Protein AF-A0A1Q3T841-F1 (afdb_monomer)

Nearest PDB structures (foldseek):
  6v67-assembly1_A  TM=4.566E-01  e=8.040E+00  synthetic construct

pLDDT: mean 76.41, std 21.91, range [37.19, 97.75]

Mean predicted aligned error: 14.85 Å

Solvent-accessible surface area (backbone atoms only — not comparable to full-atom values): 5621 Å² total; per-residue (Å²): 92,38,29,33,36,32,76,52,95,94,47,76,44,81,45,82,41,50,68,87,48,42,67,61,49,46,69,77,39,57,95,48,55,77,40,70,29,77,38,71,67,54,32,50,53,57,50,51,54,53,50,53,54,54,47,48,75,73,59,79,61,83,85,70,81,74,78,80,74,81,80,80,85,82,80,90,83,84,81,92,80,90,82,82,89,133

Secondary structure (DSSP, 8-state):
-EEEEEEETTEEEEEEE-TTTHHHHHHHHTTT--EEESSHHHHHHHHHHHHHHHHHHHH---------------------------

Foldseek 3Di:
DKWFWFDDPVDIDIDDDDPVCVVVCCVVCVVGTPDMDPDPVVRVVVVVVVVVVVCCVVPVDDDDPDPCPDDDDDDDDDDDDDDDDD

Sequence (86 aa):
MHYYIVPDKEDYRIMKVQNEDREIFQRRYKKQILFEGESIAEVLVKFSASIEEMDVLQSGKRYSPERDTGTAGGQPASDTVNGGDS

Structure (mmCIF, N/CA/C/O backbone):
data_AF-A0A1Q3T841-F1
#
_entry.id   AF-A0A1Q3T841-F1
#
loop_
_atom_site.group_PDB
_atom_site.id
_atom_site.type_symbol
_atom_site.label_atom_id
_atom_site.label_alt_id
_atom_site.label_comp_id
_atom_site.label_asym_id
_atom_site.label_entity_id
_atom_site.label_seq_id
_atom_site.pdbx_PDB_ins_code
_atom_site.Cartn_x
_atom_site.Cartn_y
_atom_site.Cartn_z
_atom_site.occupancy
_atom_site.B_iso_or_equiv
_atom_site.auth_seq_id
_atom_site.auth_comp_id
_atom_site.auth_asym_id
_atom_site.auth_atom_id
_atom_site.pdbx_PDB_model_num
ATOM 1 N N . MET A 1 1 ? -11.305 -5.732 4.944 1.00 89.94 1 MET A N 1
ATOM 2 C CA . MET A 1 1 ? -9.890 -5.709 5.374 1.00 89.94 1 MET A CA 1
ATOM 3 C C . MET A 1 1 ? -9.123 -5.073 4.242 1.00 89.94 1 MET A C 1
ATOM 5 O O . MET A 1 1 ? -9.473 -5.359 3.112 1.00 89.94 1 MET A O 1
ATOM 9 N N . HIS A 1 2 ? -8.113 -4.260 4.519 1.00 96.06 2 HIS A N 1
ATOM 10 C CA . HIS A 1 2 ? -7.311 -3.612 3.482 1.00 96.06 2 HIS A CA 1
ATOM 11 C C . HIS A 1 2 ? -5.855 -4.071 3.553 1.00 96.06 2 HIS A C 1
ATOM 13 O O . HIS A 1 2 ? -5.359 -4.437 4.622 1.00 96.06 2 HIS A O 1
ATOM 19 N N . TYR A 1 3 ? -5.176 -4.043 2.414 1.00 97.75 3 TYR A N 1
ATOM 20 C CA . TYR A 1 3 ? -3.766 -4.377 2.277 1.00 97.75 3 TYR A CA 1
ATOM 21 C C . TYR A 1 3 ? -3.002 -3.168 1.751 1.00 97.75 3 TYR A C 1
ATOM 23 O O . TYR A 1 3 ? -3.483 -2.464 0.865 1.00 97.75 3 TYR A O 1
ATOM 31 N N . TYR A 1 4 ? -1.806 -2.946 2.289 1.00 97.19 4 TYR A N 1
ATOM 32 C CA . TYR A 1 4 ? -0.947 -1.820 1.934 1.00 97.19 4 TYR A CA 1
ATOM 33 C C . TYR A 1 4 ? 0.472 -2.283 1.661 1.00 97.19 4 TYR A C 1
ATOM 35 O O . TYR A 1 4 ? 0.980 -3.131 2.390 1.00 97.19 4 TYR A O 1
ATOM 43 N N . ILE A 1 5 ? 1.134 -1.676 0.679 1.00 95.75 5 ILE A N 1
ATOM 44 C CA . ILE A 1 5 ? 2.585 -1.792 0.507 1.00 95.75 5 ILE A CA 1
ATOM 45 C C . ILE A 1 5 ? 3.239 -0.547 1.095 1.00 95.75 5 ILE A C 1
ATOM 47 O O . ILE A 1 5 ? 2.901 0.576 0.713 1.00 95.75 5 ILE A O 1
ATOM 51 N N . VAL A 1 6 ? 4.172 -0.758 2.023 1.00 94.25 6 VAL A N 1
ATOM 52 C CA . VAL A 1 6 ? 4.995 0.300 2.624 1.00 94.25 6 VAL A CA 1
ATOM 53 C C . VAL A 1 6 ? 6.482 -0.079 2.536 1.00 94.25 6 VAL A C 1
ATOM 55 O O . VAL A 1 6 ? 6.796 -1.271 2.604 1.00 94.25 6 VAL A O 1
ATOM 58 N N . PRO A 1 7 ? 7.400 0.893 2.387 1.00 92.00 7 PRO A N 1
ATOM 59 C CA . PRO A 1 7 ? 8.837 0.654 2.483 1.00 92.00 7 PRO A CA 1
ATOM 60 C C . PRO A 1 7 ? 9.242 0.141 3.869 1.00 92.00 7 PRO A C 1
ATOM 62 O O . PRO A 1 7 ? 8.718 0.603 4.887 1.00 92.00 7 PRO A O 1
ATOM 65 N N . ASP A 1 8 ? 10.214 -0.766 3.913 1.00 90.50 8 ASP A N 1
ATOM 66 C CA . ASP A 1 8 ? 10.904 -1.205 5.126 1.00 90.50 8 ASP A CA 1
ATOM 67 C C . ASP A 1 8 ? 12.416 -1.245 4.872 1.00 90.50 8 ASP A C 1
ATOM 69 O O . ASP A 1 8 ? 12.969 -2.242 4.417 1.00 90.50 8 ASP A O 1
ATOM 73 N N . LYS A 1 9 ? 13.086 -0.120 5.150 1.00 88.38 9 LYS A N 1
ATOM 74 C CA . LYS A 1 9 ? 14.516 0.096 4.873 1.00 88.38 9 LYS A CA 1
ATOM 75 C C . LYS A 1 9 ? 14.861 -0.116 3.391 1.00 88.38 9 LYS A C 1
ATOM 77 O O . LYS A 1 9 ? 14.660 0.805 2.608 1.00 88.38 9 LYS A O 1
ATOM 82 N N . GLU A 1 10 ? 15.393 -1.285 3.043 1.00 89.88 10 GLU A N 1
ATOM 83 C CA . GLU A 1 10 ? 15.830 -1.664 1.692 1.00 89.88 10 GLU A CA 1
ATOM 84 C C . GLU A 1 10 ? 14.784 -2.525 0.958 1.00 89.88 10 GLU A C 1
ATOM 86 O O . GLU A 1 10 ? 14.912 -2.742 -0.243 1.00 89.88 10 GLU A O 1
ATOM 91 N N . ASP A 1 11 ? 13.725 -2.952 1.655 1.00 91.19 11 ASP A N 1
ATOM 92 C CA . ASP A 1 11 ? 12.689 -3.855 1.153 1.00 91.19 11 ASP A CA 1
ATOM 93 C C . ASP A 1 11 ? 11.288 -3.215 1.164 1.00 91.19 11 ASP A C 1
ATOM 95 O O . ASP A 1 11 ? 11.074 -2.074 1.588 1.00 91.19 11 ASP A O 1
ATOM 99 N N . TYR A 1 12 ? 10.296 -3.993 0.723 1.00 92.94 12 TYR A N 1
ATOM 100 C CA . TYR A 1 12 ? 8.875 -3.665 0.808 1.00 92.94 12 TYR A CA 1
ATOM 101 C C . TYR A 1 12 ? 8.124 -4.708 1.632 1.00 92.94 12 TYR A C 1
ATOM 103 O O . TYR A 1 12 ? 8.384 -5.908 1.544 1.00 92.94 12 TYR A O 1
ATOM 111 N N . ARG A 1 13 ? 7.128 -4.256 2.396 1.00 94.75 13 ARG A N 1
ATOM 112 C CA . ARG A 1 13 ? 6.272 -5.122 3.219 1.00 94.75 13 ARG A CA 1
ATOM 113 C C . ARG A 1 13 ? 4.801 -4.909 2.905 1.00 94.75 13 ARG A C 1
ATOM 115 O O . ARG A 1 13 ? 4.343 -3.776 2.747 1.00 94.75 13 ARG A O 1
ATOM 122 N N . ILE A 1 14 ? 4.054 -6.011 2.895 1.00 96.44 14 ILE A N 1
ATOM 123 C CA . ILE A 1 14 ? 2.596 -5.994 2.783 1.00 96.44 14 ILE A CA 1
ATOM 124 C C . ILE A 1 14 ? 1.992 -6.000 4.185 1.00 96.44 14 ILE A C 1
ATOM 126 O O . ILE A 1 14 ? 2.198 -6.920 4.974 1.00 96.44 14 ILE A O 1
ATOM 130 N N . MET A 1 15 ? 1.225 -4.962 4.490 1.00 96.62 15 MET A N 1
ATOM 131 C CA . MET A 1 15 ? 0.527 -4.769 5.754 1.00 96.62 15 MET A CA 1
ATOM 132 C C . MET A 1 15 ? -0.955 -5.069 5.574 1.00 96.62 15 MET A C 1
ATOM 134 O O . MET A 1 15 ? -1.608 -4.437 4.749 1.00 96.62 15 MET A O 1
ATOM 138 N N . LYS A 1 16 ? -1.500 -5.986 6.376 1.00 97.44 16 LYS A N 1
ATOM 139 C CA . LYS A 1 16 ? -2.943 -6.236 6.472 1.00 97.44 16 LYS A CA 1
ATOM 140 C C . LYS A 1 16 ? -3.531 -5.396 7.603 1.00 97.44 16 LYS A C 1
ATOM 142 O O . LYS A 1 16 ? -3.063 -5.485 8.735 1.00 97.44 16 LYS A O 1
ATOM 147 N N . VAL A 1 17 ? -4.563 -4.617 7.309 1.00 97.06 17 VAL A N 1
ATOM 148 C CA . VAL A 1 17 ? -5.194 -3.682 8.246 1.00 97.06 17 VAL A CA 1
ATOM 149 C C . VAL A 1 17 ? -6.695 -3.954 8.297 1.00 97.06 17 VAL A C 1
ATOM 151 O O . VAL A 1 17 ? -7.343 -4.205 7.273 1.00 97.06 17 VAL A O 1
ATOM 154 N N . GLN A 1 18 ? -7.258 -3.946 9.503 1.00 97.19 18 GLN A N 1
ATOM 155 C CA . GLN A 1 18 ? -8.700 -4.073 9.685 1.00 97.19 18 GLN A CA 1
ATOM 156 C C . GLN A 1 18 ? -9.409 -2.803 9.207 1.00 97.19 18 GLN A C 1
ATOM 158 O O . GLN A 1 18 ? -8.833 -1.719 9.209 1.00 97.19 18 GLN A O 1
ATOM 163 N N . ASN A 1 19 ? -10.670 -2.921 8.783 1.00 94.62 19 ASN A N 1
ATOM 164 C CA . ASN A 1 19 ? -11.407 -1.766 8.250 1.00 94.62 19 ASN A CA 1
ATOM 165 C C . ASN A 1 19 ? -11.564 -0.645 9.292 1.00 94.62 19 ASN A C 1
ATOM 167 O O . ASN A 1 19 ? -11.492 0.526 8.942 1.00 94.62 19 ASN A O 1
ATOM 171 N N . GLU A 1 20 ? -11.729 -1.017 10.558 1.00 96.94 20 GLU A N 1
ATOM 172 C CA . GLU A 1 20 ? -11.836 -0.111 11.707 1.00 96.94 20 GLU A CA 1
ATOM 173 C C . GLU A 1 20 ? -10.533 0.652 12.011 1.00 96.94 20 GLU A C 1
ATOM 175 O O . GLU A 1 20 ? -10.578 1.814 12.405 1.00 96.94 20 GLU A O 1
ATOM 180 N N . ASP A 1 21 ? -9.370 0.065 11.719 1.00 96.50 21 ASP A N 1
ATOM 181 C CA . ASP A 1 21 ? -8.060 0.695 11.945 1.00 96.50 21 ASP A CA 1
ATOM 182 C C . ASP A 1 21 ? -7.561 1.513 10.745 1.00 96.50 21 ASP A C 1
ATOM 184 O O . ASP A 1 21 ? -6.510 2.164 10.812 1.00 96.50 21 ASP A O 1
ATOM 188 N N . ARG A 1 22 ? -8.293 1.477 9.625 1.00 94.62 22 ARG A N 1
ATOM 189 C CA . ARG A 1 22 ? -7.861 2.034 8.337 1.00 94.62 22 ARG A CA 1
ATOM 190 C C . ARG A 1 22 ? -7.480 3.505 8.438 1.00 94.62 22 ARG A C 1
ATOM 192 O O . ARG A 1 22 ? -6.404 3.893 7.986 1.00 94.62 22 ARG A O 1
ATOM 199 N N . GLU A 1 23 ? -8.329 4.320 9.054 1.00 95.12 23 GLU A N 1
ATOM 200 C CA . GLU A 1 23 ? -8.097 5.764 9.157 1.00 95.12 23 GLU A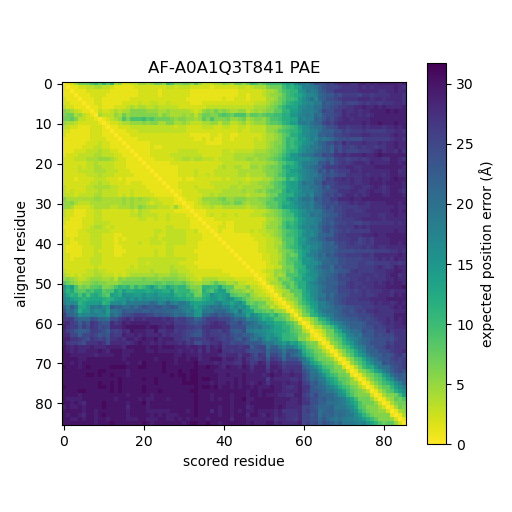 CA 1
ATOM 201 C C . GLU A 1 23 ? -6.858 6.094 9.996 1.00 95.12 23 GLU A C 1
ATOM 203 O O . GLU A 1 23 ? -6.072 6.981 9.647 1.00 95.12 23 GLU A O 1
ATOM 208 N N . ILE A 1 24 ? -6.657 5.365 11.098 1.00 96.06 24 ILE A N 1
ATOM 209 C CA . ILE A 1 24 ? -5.509 5.545 11.993 1.00 96.06 24 ILE A CA 1
ATOM 210 C C . ILE A 1 24 ? -4.226 5.143 11.265 1.00 96.06 24 ILE A C 1
ATOM 212 O O . ILE A 1 24 ? -3.232 5.879 11.294 1.00 96.06 24 ILE A O 1
ATOM 216 N N . PHE A 1 25 ? -4.258 4.005 10.569 1.00 95.38 25 PHE A N 1
ATOM 217 C CA . PHE A 1 25 ? -3.137 3.518 9.778 1.00 95.38 25 PHE A CA 1
ATOM 218 C C . PHE A 1 25 ? -2.761 4.509 8.674 1.00 95.38 25 PHE A C 1
ATOM 220 O O . PHE A 1 25 ? -1.610 4.944 8.600 1.00 95.38 25 PHE A O 1
ATOM 227 N N . GLN A 1 26 ? -3.735 4.941 7.871 1.00 93.88 26 GLN A N 1
ATOM 228 C CA . GLN A 1 26 ? -3.513 5.919 6.810 1.00 93.88 26 GLN A CA 1
ATOM 229 C C . GLN A 1 26 ? -2.971 7.234 7.369 1.00 93.88 26 GLN A C 1
ATOM 231 O O . GLN A 1 26 ? -2.050 7.795 6.789 1.00 93.88 26 GLN A O 1
ATOM 236 N N . ARG A 1 27 ? -3.451 7.713 8.523 1.00 94.75 27 ARG A N 1
ATOM 237 C CA . ARG A 1 27 ? -2.914 8.931 9.151 1.00 94.75 27 ARG A CA 1
ATOM 238 C C . ARG A 1 27 ? -1.440 8.788 9.536 1.00 94.75 27 ARG A C 1
ATOM 240 O O . ARG A 1 27 ? -0.670 9.725 9.335 1.00 94.75 27 ARG A O 1
ATOM 247 N N . ARG A 1 28 ? -1.044 7.630 10.072 1.00 94.00 28 ARG A N 1
ATOM 248 C CA . ARG A 1 28 ? 0.330 7.358 10.526 1.00 94.00 28 ARG A CA 1
ATOM 249 C C . ARG A 1 28 ? 1.303 7.113 9.374 1.00 94.00 28 ARG A C 1
ATOM 251 O O . ARG A 1 28 ? 2.443 7.566 9.438 1.00 94.00 28 ARG A O 1
ATOM 258 N N . TYR A 1 29 ? 0.854 6.423 8.329 1.00 92.06 29 TYR A N 1
ATOM 259 C CA . TYR A 1 29 ? 1.704 5.952 7.234 1.00 92.06 29 TYR A CA 1
ATOM 260 C C . TYR A 1 29 ? 1.449 6.669 5.904 1.00 92.06 29 TYR A C 1
ATOM 262 O O . TYR A 1 29 ? 2.040 6.284 4.903 1.00 92.06 29 TYR A O 1
ATOM 270 N N . LYS A 1 30 ? 0.639 7.739 5.866 1.00 89.62 30 LYS A N 1
ATOM 271 C CA . LYS A 1 30 ? 0.204 8.423 4.628 1.00 89.62 30 LYS A CA 1
ATOM 272 C C . LYS A 1 30 ? 1.318 8.664 3.611 1.00 89.62 30 LYS A C 1
ATOM 274 O O . LYS A 1 30 ? 1.114 8.472 2.424 1.00 89.62 30 LYS A O 1
ATOM 279 N N . LYS A 1 31 ? 2.483 9.116 4.082 1.00 90.50 31 LYS A N 1
ATOM 280 C CA . LYS A 1 31 ? 3.636 9.466 3.233 1.00 90.50 31 LYS A CA 1
ATOM 281 C C . LYS A 1 31 ? 4.448 8.257 2.754 1.00 90.50 31 LYS A C 1
ATOM 283 O O . LYS A 1 31 ? 5.333 8.426 1.931 1.00 90.50 31 LYS A O 1
ATOM 288 N N . GLN A 1 32 ? 4.194 7.084 3.323 1.00 91.44 32 GLN A N 1
ATOM 289 C CA . GLN A 1 32 ? 4.926 5.841 3.078 1.00 91.44 32 GLN A CA 1
ATOM 290 C C . 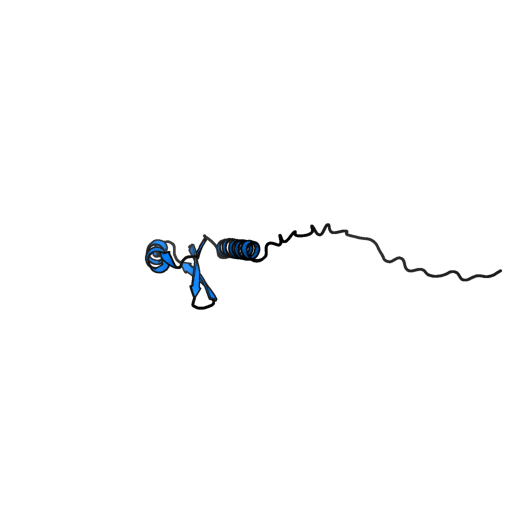GLN A 1 32 ? 4.080 4.811 2.325 1.00 91.44 32 GLN A C 1
ATOM 292 O O . GLN A 1 32 ? 4.632 3.871 1.772 1.00 91.44 32 GLN A O 1
ATOM 297 N N . ILE A 1 33 ? 2.753 4.949 2.315 1.00 93.19 33 ILE A N 1
ATOM 298 C CA . ILE A 1 33 ? 1.877 4.049 1.563 1.00 93.19 33 ILE A CA 1
ATOM 299 C C . ILE A 1 33 ? 2.130 4.257 0.073 1.00 93.19 33 ILE A C 1
ATOM 301 O O . ILE A 1 33 ? 1.900 5.345 -0.449 1.00 93.19 33 ILE A O 1
ATOM 305 N N . LEU A 1 34 ? 2.581 3.197 -0.593 1.00 92.19 34 LEU A N 1
ATOM 306 C CA . LEU A 1 34 ? 2.785 3.182 -2.040 1.00 92.19 34 LEU A CA 1
ATOM 307 C C . LEU A 1 34 ? 1.519 2.717 -2.752 1.00 92.19 34 LEU A C 1
ATOM 309 O O . LEU A 1 34 ? 1.046 3.363 -3.681 1.00 92.19 34 LEU A O 1
ATOM 313 N N . PHE A 1 35 ? 0.943 1.616 -2.266 1.00 94.88 35 PHE A N 1
ATOM 314 C CA . PHE A 1 35 ? -0.239 0.994 -2.853 1.00 94.88 35 PHE A CA 1
ATOM 315 C C . PHE A 1 35 ? -1.209 0.529 -1.773 1.00 94.88 35 PHE A C 1
ATOM 317 O O . PHE A 1 35 ? -0.800 0.146 -0.676 1.00 94.88 35 PHE A O 1
ATOM 324 N N . GLU A 1 36 ? -2.492 0.542 -2.119 1.00 95.88 36 GLU A N 1
ATOM 325 C CA . GLU A 1 36 ? -3.618 0.064 -1.315 1.00 95.88 36 GLU A CA 1
ATOM 326 C C . GLU A 1 36 ? -4.494 -0.858 -2.173 1.00 95.88 36 GLU A C 1
ATOM 328 O O . GLU A 1 36 ? -4.630 -0.634 -3.381 1.00 95.88 36 GLU A O 1
ATOM 333 N N . GLY A 1 37 ? -5.095 -1.875 -1.558 1.00 96.31 37 GLY A N 1
ATOM 334 C CA . GLY A 1 37 ? -6.058 -2.766 -2.204 1.00 96.31 37 GLY A CA 1
ATOM 335 C C . GLY A 1 37 ? -6.858 -3.604 -1.209 1.00 96.31 37 GLY A C 1
ATO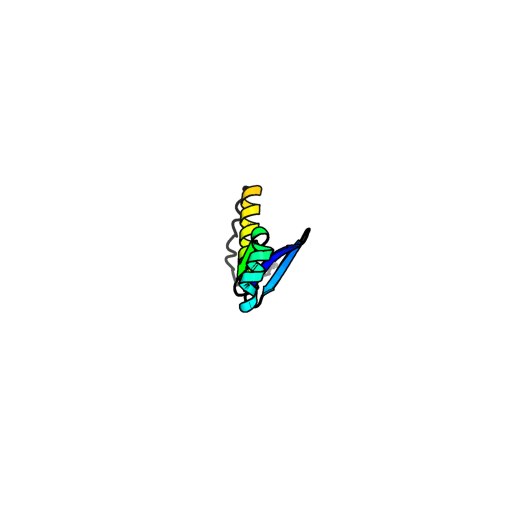M 336 O O . GLY A 1 37 ? -6.541 -3.668 -0.020 1.00 96.31 37 GLY A O 1
ATOM 337 N N . GLU A 1 38 ? -7.888 -4.278 -1.708 1.00 96.50 38 GLU A N 1
ATOM 338 C CA . GLU A 1 38 ? -8.768 -5.161 -0.929 1.00 96.50 38 GLU A CA 1
ATOM 339 C C . GLU A 1 38 ? -8.192 -6.586 -0.809 1.00 96.50 38 GLU A C 1
ATOM 341 O O . GLU A 1 38 ? -8.643 -7.399 0.001 1.00 96.50 38 GLU A O 1
ATOM 346 N N . SER A 1 39 ? -7.153 -6.905 -1.592 1.00 97.31 39 SER A N 1
ATOM 347 C CA . SER A 1 39 ? -6.463 -8.198 -1.564 1.00 97.31 39 SER A CA 1
ATOM 348 C C . SER A 1 39 ? -4.956 -8.073 -1.799 1.00 97.31 39 SER A C 1
ATOM 350 O O . SER A 1 39 ? -4.477 -7.092 -2.368 1.00 97.31 39 SER A O 1
ATOM 352 N N . ILE A 1 40 ? -4.209 -9.112 -1.409 1.00 96.19 40 ILE A N 1
ATOM 353 C CA . ILE A 1 40 ? -2.766 -9.225 -1.684 1.00 96.19 40 ILE A CA 1
ATOM 354 C C . ILE A 1 40 ? -2.495 -9.215 -3.197 1.00 96.19 40 ILE A C 1
ATOM 356 O O . ILE A 1 40 ? -1.573 -8.547 -3.652 1.00 96.19 40 ILE A O 1
ATOM 360 N N . ALA A 1 41 ? -3.312 -9.921 -3.984 1.00 97.06 41 ALA A N 1
ATOM 361 C CA . ALA A 1 41 ? -3.147 -9.982 -5.434 1.00 97.06 41 ALA A CA 1
ATOM 362 C C . ALA A 1 41 ? -3.265 -8.592 -6.076 1.00 97.06 41 ALA A C 1
ATOM 364 O O . ALA A 1 41 ? -2.444 -8.223 -6.908 1.00 97.06 41 ALA A O 1
ATOM 365 N N . GLU A 1 42 ? -4.241 -7.794 -5.641 1.00 96.88 42 GLU A N 1
ATOM 366 C CA . GLU A 1 42 ? -4.444 -6.441 -6.160 1.00 96.88 42 GLU A CA 1
ATOM 367 C C . GLU A 1 42 ? -3.243 -5.526 -5.884 1.00 96.88 42 GLU A C 1
ATOM 369 O O . GLU A 1 42 ? -2.783 -4.824 -6.786 1.00 96.88 42 GLU A O 1
ATOM 374 N N . VAL A 1 43 ? -2.703 -5.543 -4.658 1.00 96.56 43 VAL A N 1
ATOM 375 C CA . VAL A 1 43 ? -1.536 -4.709 -4.329 1.00 96.56 43 VAL A CA 1
ATOM 376 C C . VAL A 1 43 ? -0.277 -5.164 -5.063 1.00 96.56 43 VAL A C 1
ATOM 378 O O . VAL A 1 43 ? 0.514 -4.315 -5.463 1.00 96.56 43 VAL A O 1
ATOM 381 N N . LEU A 1 44 ? -0.109 -6.468 -5.304 1.00 95.38 44 LEU A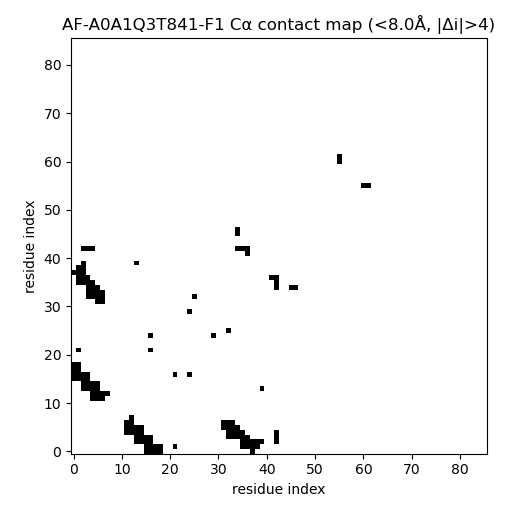 N 1
ATOM 382 C CA . LEU A 1 44 ? 1.019 -6.996 -6.075 1.00 95.38 44 LEU A CA 1
ATOM 383 C C . LEU A 1 44 ? 0.943 -6.616 -7.557 1.00 95.38 44 LEU A C 1
ATOM 385 O O . LEU A 1 44 ? 1.962 -6.231 -8.118 1.00 95.38 44 LEU A O 1
ATOM 389 N N . VAL A 1 45 ? -0.244 -6.658 -8.170 1.00 95.06 45 VAL A N 1
ATOM 390 C CA . VAL A 1 45 ? -0.440 -6.211 -9.562 1.00 95.06 45 VAL A CA 1
ATOM 391 C C . VAL A 1 45 ? -0.128 -4.720 -9.709 1.00 95.06 45 VAL A C 1
ATOM 393 O O . VAL A 1 45 ? 0.556 -4.314 -10.645 1.00 95.06 45 VAL A O 1
ATOM 396 N N . LYS A 1 46 ? -0.587 -3.889 -8.763 1.00 94.25 46 LYS A N 1
ATOM 397 C CA . LYS A 1 46 ? -0.262 -2.451 -8.743 1.00 94.25 46 LYS A CA 1
ATOM 398 C C . LYS A 1 46 ? 1.243 -2.215 -8.593 1.00 94.25 46 LYS A C 1
ATOM 400 O O . LYS A 1 46 ? 1.807 -1.363 -9.274 1.00 94.25 46 LYS A O 1
ATOM 405 N N . PHE A 1 47 ? 1.890 -2.992 -7.728 1.00 92.94 47 PHE A N 1
ATOM 406 C CA . PHE A 1 47 ? 3.326 -2.905 -7.498 1.00 92.94 47 PHE A CA 1
ATOM 407 C C . PHE A 1 47 ? 4.141 -3.315 -8.730 1.00 92.94 47 PHE A C 1
ATOM 409 O O . PHE A 1 47 ? 5.028 -2.566 -9.134 1.00 92.94 47 PHE A O 1
ATOM 416 N N . SER A 1 48 ? 3.820 -4.441 -9.377 1.00 91.31 48 SER A N 1
ATOM 417 C CA . SER A 1 48 ? 4.539 -4.896 -10.575 1.00 91.31 48 SER A CA 1
ATOM 418 C C . SER A 1 48 ? 4.411 -3.910 -11.735 1.00 91.31 48 SER A C 1
ATOM 420 O O . SER A 1 48 ? 5.417 -3.586 -12.360 1.00 91.31 48 SER A O 1
ATOM 422 N N . ALA A 1 49 ? 3.214 -3.355 -11.960 1.00 90.56 49 ALA A N 1
ATOM 423 C CA . ALA A 1 49 ? 2.996 -2.336 -12.987 1.00 90.56 49 ALA A CA 1
ATOM 424 C C . ALA A 1 49 ? 3.886 -1.099 -12.771 1.00 90.56 49 ALA A C 1
ATOM 426 O O . ALA A 1 49 ? 4.453 -0.564 -13.720 1.00 90.56 49 ALA A O 1
ATOM 427 N N . SER A 1 50 ? 4.078 -0.680 -11.516 1.00 87.44 50 SER A N 1
ATOM 428 C CA . SER A 1 50 ? 4.961 0.452 -11.209 1.00 87.44 50 SER A CA 1
ATOM 429 C C . SER A 1 50 ? 6.444 0.164 -11.464 1.00 87.44 50 SER A C 1
ATOM 431 O O . SER A 1 50 ? 7.179 1.062 -11.869 1.00 87.44 50 SER A O 1
ATOM 433 N N . ILE A 1 51 ? 6.886 -1.086 -11.275 1.00 83.50 51 ILE A N 1
ATOM 434 C CA . ILE A 1 51 ? 8.260 -1.499 -11.588 1.00 83.50 51 ILE A CA 1
ATOM 435 C C . ILE A 1 51 ? 8.475 -1.483 -13.101 1.00 83.50 51 ILE A C 1
ATOM 437 O O . ILE A 1 51 ? 9.481 -0.950 -13.560 1.00 83.50 51 ILE A O 1
ATOM 441 N N . GLU A 1 52 ? 7.526 -2.018 -13.872 1.00 75.12 52 GLU A N 1
ATOM 442 C CA . GLU A 1 52 ? 7.587 -2.010 -15.337 1.00 75.12 52 GLU A CA 1
ATOM 443 C C . GLU A 1 52 ? 7.649 -0.578 -15.888 1.00 75.12 52 GLU A C 1
ATOM 445 O O . GLU A 1 52 ? 8.448 -0.294 -16.777 1.00 75.12 52 GLU A O 1
ATOM 450 N N . GLU A 1 53 ? 6.880 0.359 -15.328 1.00 71.31 53 GLU A N 1
ATOM 451 C CA . GLU A 1 53 ? 6.950 1.774 -15.715 1.00 71.31 53 GLU A CA 1
ATOM 452 C C . GLU A 1 53 ? 8.304 2.416 -15.373 1.00 71.31 53 GLU A C 1
ATOM 454 O O . GLU A 1 53 ? 8.864 3.155 -16.190 1.00 71.31 53 GLU A O 1
ATOM 459 N N . MET A 1 54 ? 8.863 2.122 -14.194 1.00 62.03 54 MET A N 1
ATOM 460 C CA . MET A 1 54 ? 10.189 2.610 -13.803 1.00 62.03 54 MET A CA 1
ATOM 461 C C . MET A 1 54 ? 11.295 2.052 -14.703 1.00 62.03 54 MET A C 1
ATOM 463 O O . MET A 1 54 ? 12.205 2.792 -15.084 1.00 62.03 54 MET A O 1
ATOM 467 N N . ASP A 1 55 ? 11.203 0.778 -15.078 1.00 59.16 55 ASP A N 1
ATOM 468 C CA . ASP A 1 55 ? 12.178 0.130 -15.950 1.00 59.16 55 ASP A CA 1
ATOM 469 C C . ASP A 1 55 ? 12.050 0.627 -17.397 1.00 59.16 55 ASP A C 1
ATOM 471 O O . ASP A 1 55 ? 13.052 0.882 -18.058 1.00 59.16 55 ASP A O 1
ATOM 475 N N . VAL A 1 56 ? 10.839 0.896 -17.897 1.00 57.25 56 VAL A N 1
ATOM 476 C CA . VAL A 1 56 ? 10.629 1.488 -19.234 1.00 57.25 56 VAL A CA 1
ATOM 477 C C . VAL A 1 56 ? 11.205 2.905 -19.328 1.00 57.25 56 VAL A C 1
ATOM 479 O O . VAL A 1 56 ? 11.790 3.262 -20.356 1.00 57.25 56 VAL A O 1
ATOM 482 N N . LEU A 1 57 ? 11.095 3.704 -18.261 1.00 53.62 57 LEU A N 1
ATOM 483 C CA . LEU A 1 57 ? 11.690 5.043 -18.208 1.00 53.62 57 LEU A CA 1
ATOM 484 C C . LEU A 1 57 ? 13.225 5.009 -18.171 1.00 53.62 57 LEU A C 1
ATOM 486 O O . LEU A 1 57 ? 13.855 5.936 -18.680 1.00 53.62 57 LEU A O 1
ATOM 490 N N . GLN A 1 58 ? 13.833 3.958 -17.612 1.00 51.12 58 GLN A N 1
ATOM 491 C CA . GLN A 1 58 ? 15.293 3.810 -17.573 1.00 51.12 58 GLN A CA 1
ATOM 492 C C . GLN A 1 58 ? 15.877 3.075 -18.787 1.00 51.12 58 GLN A C 1
ATOM 494 O O . GLN A 1 58 ? 16.997 3.371 -19.202 1.00 51.12 58 GLN A O 1
ATOM 499 N N . SER A 1 59 ? 15.140 2.138 -19.379 1.00 50.38 59 SER A N 1
ATOM 500 C CA . SER A 1 59 ? 15.666 1.231 -20.403 1.00 50.38 59 SER A CA 1
ATOM 501 C C . SER A 1 59 ? 15.438 1.694 -21.839 1.00 50.38 59 SER A C 1
ATOM 503 O O . SER A 1 59 ? 16.137 1.207 -22.729 1.00 50.38 59 SER A O 1
ATOM 505 N N . GLY A 1 60 ? 14.483 2.593 -22.122 1.00 52.66 60 GLY A N 1
ATOM 506 C CA . GLY A 1 60 ? 14.215 3.075 -23.488 1.00 52.66 60 GLY A CA 1
ATOM 507 C C . GLY A 1 60 ? 13.979 1.963 -24.530 1.00 52.66 60 GLY A C 1
ATOM 508 O O .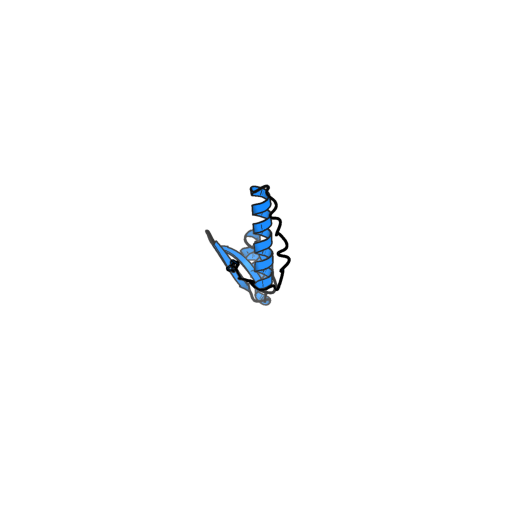 GLY A 1 60 ? 13.993 2.220 -25.734 1.00 52.66 60 GLY A O 1
ATOM 509 N N . LYS A 1 61 ? 13.776 0.717 -24.092 1.00 49.88 61 LYS A N 1
ATOM 510 C CA . LYS A 1 61 ? 13.636 -0.471 -24.927 1.00 49.88 61 LYS A CA 1
ATOM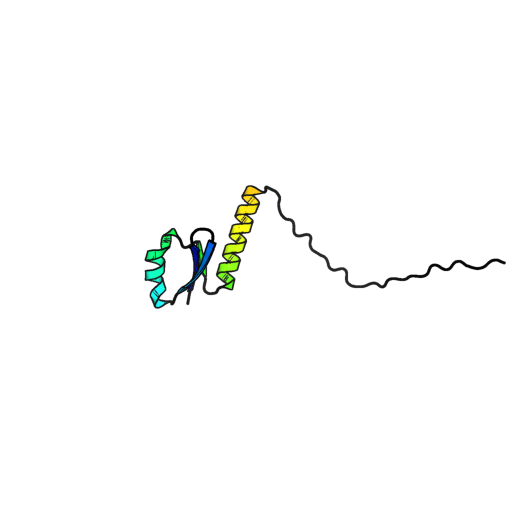 511 C C . LYS A 1 61 ? 12.361 -1.169 -24.501 1.00 49.88 61 LYS A C 1
ATOM 513 O O . LYS A 1 61 ? 12.333 -1.930 -23.543 1.00 49.88 61 LYS A O 1
ATOM 518 N N . ARG A 1 62 ? 11.294 -0.873 -25.245 1.00 51.34 62 ARG A N 1
ATOM 519 C CA . ARG A 1 62 ? 10.015 -1.582 -25.184 1.00 51.34 62 ARG A CA 1
ATOM 520 C C . ARG A 1 62 ? 10.259 -3.089 -25.179 1.00 51.34 62 ARG A C 1
ATOM 522 O O . ARG A 1 62 ? 10.700 -3.639 -26.189 1.00 51.34 62 ARG A O 1
ATOM 529 N N . TYR A 1 63 ? 9.898 -3.746 -24.084 1.00 53.06 63 TYR A N 1
ATOM 530 C CA . TYR A 1 63 ? 9.648 -5.175 -24.106 1.00 53.06 63 TYR A CA 1
ATOM 531 C C . TYR A 1 63 ? 8.433 -5.412 -25.012 1.00 53.06 63 TYR A C 1
ATOM 533 O O . TYR A 1 63 ? 7.326 -4.961 -24.719 1.00 53.06 63 TYR A O 1
ATOM 541 N N . SER A 1 64 ? 8.658 -6.037 -26.167 1.00 54.69 64 SER A N 1
ATOM 542 C CA . SER A 1 64 ? 7.580 -6.581 -26.989 1.00 54.69 64 SER A CA 1
ATOM 543 C C . SER A 1 64 ? 7.464 -8.047 -26.602 1.00 54.69 64 SER A C 1
ATOM 545 O O . SER A 1 64 ? 8.379 -8.800 -26.933 1.00 54.69 64 SER A O 1
ATOM 547 N N . PRO A 1 65 ? 6.412 -8.469 -25.881 1.00 52.50 65 PRO A N 1
ATOM 548 C CA . PRO A 1 65 ? 6.185 -9.885 -25.683 1.00 52.50 65 PRO A CA 1
ATOM 549 C C . PRO A 1 65 ? 5.874 -10.460 -27.063 1.00 52.50 65 PRO A C 1
ATOM 551 O O . PRO A 1 65 ? 4.817 -10.183 -27.641 1.00 52.50 65 PRO A O 1
ATOM 554 N N . GLU A 1 66 ? 6.827 -11.192 -27.637 1.00 50.06 66 GLU A N 1
ATOM 555 C CA .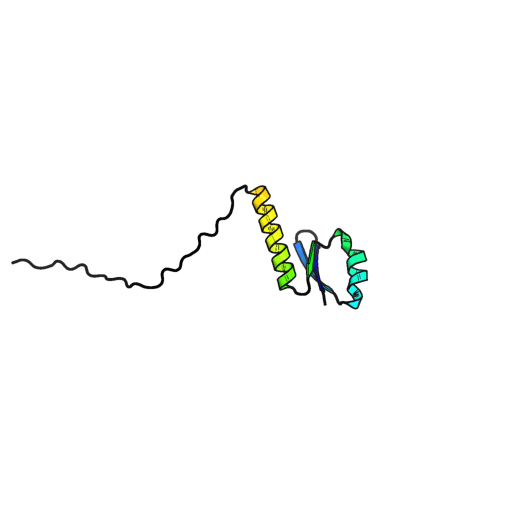 GLU A 1 66 ? 6.556 -12.000 -28.814 1.00 50.06 66 GLU A CA 1
ATOM 556 C C . GLU A 1 66 ? 5.412 -12.933 -28.432 1.00 50.06 66 GLU A C 1
ATOM 558 O O . GLU A 1 66 ? 5.486 -13.684 -27.458 1.00 50.06 66 GLU A O 1
ATOM 563 N N . ARG A 1 67 ? 4.288 -12.791 -29.139 1.00 50.75 67 ARG A N 1
ATOM 564 C CA . ARG A 1 67 ? 3.166 -13.709 -29.004 1.00 50.75 67 ARG A CA 1
ATOM 565 C C . ARG A 1 67 ? 3.699 -15.072 -29.403 1.00 50.75 67 ARG A C 1
ATOM 567 O O . ARG A 1 67 ? 3.881 -15.322 -30.590 1.00 50.75 67 ARG A O 1
ATOM 574 N N . ASP A 1 68 ? 3.942 -15.914 -28.410 1.00 48.66 68 ASP A N 1
ATOM 575 C CA . ASP A 1 68 ? 4.205 -17.329 -28.595 1.00 48.66 68 ASP A CA 1
ATOM 576 C C . ASP A 1 68 ? 2.923 -17.946 -29.175 1.00 48.66 68 ASP A C 1
ATOM 578 O O . ASP A 1 68 ? 1.999 -18.364 -28.472 1.00 48.66 68 ASP A O 1
ATOM 582 N N . THR A 1 69 ? 2.777 -17.849 -30.498 1.00 53.78 69 THR A N 1
ATOM 583 C CA . THR A 1 69 ? 1.743 -18.549 -31.246 1.00 53.78 69 THR A CA 1
ATOM 584 C C . THR A 1 69 ? 2.136 -20.011 -31.224 1.00 53.78 69 THR A C 1
ATOM 586 O O . THR A 1 69 ? 2.851 -20.486 -32.108 1.00 53.78 69 THR A O 1
ATOM 589 N N . GLY A 1 70 ? 1.696 -20.703 -30.173 1.00 47.31 70 GLY A N 1
ATOM 590 C CA . GLY A 1 70 ? 1.868 -22.136 -30.022 1.00 47.31 70 GLY A CA 1
ATOM 591 C C . GLY A 1 70 ? 1.517 -22.852 -31.322 1.00 47.31 70 GLY A C 1
ATOM 592 O O . GLY A 1 70 ? 0.362 -22.869 -31.746 1.00 47.31 70 GLY A O 1
ATOM 593 N N . THR A 1 71 ? 2.525 -23.448 -31.953 1.00 47.34 71 THR A N 1
ATOM 594 C CA . THR A 1 71 ? 2.316 -24.430 -33.014 1.00 47.34 71 THR A CA 1
ATOM 595 C C . THR A 1 71 ? 2.383 -25.796 -32.357 1.00 47.34 71 THR A C 1
ATOM 597 O O . THR A 1 71 ? 3.450 -26.359 -32.121 1.00 47.34 71 THR A O 1
ATOM 600 N N . ALA A 1 72 ? 1.209 -26.294 -31.988 1.00 48.59 72 ALA A N 1
ATOM 601 C CA . ALA A 1 72 ? 1.018 -27.678 -31.611 1.00 48.59 72 ALA A CA 1
ATOM 602 C C . ALA A 1 72 ? 1.178 -28.584 -32.846 1.00 48.59 72 ALA A C 1
ATOM 604 O O . ALA A 1 72 ? 0.498 -28.381 -33.847 1.00 48.59 72 ALA A O 1
ATOM 605 N N . GLY A 1 73 ? 2.001 -29.630 -32.713 1.00 43.72 73 GLY A N 1
ATOM 606 C CA . GLY A 1 73 ? 1.817 -30.911 -33.404 1.00 43.72 73 GLY A CA 1
ATOM 607 C C . GLY A 1 73 ? 2.571 -31.121 -34.724 1.00 43.72 73 GLY A C 1
ATOM 608 O O . GLY A 1 73 ? 2.298 -30.461 -35.719 1.00 43.72 73 GLY A O 1
ATOM 609 N N . GLY A 1 74 ? 3.439 -32.142 -34.757 1.00 37.38 74 GLY A N 1
ATOM 610 C CA . GLY A 1 74 ? 3.934 -32.736 -36.007 1.00 37.38 74 GLY A CA 1
ATOM 611 C C . GLY A 1 74 ? 5.261 -33.492 -35.879 1.00 37.38 74 GLY A C 1
ATOM 612 O O . GLY A 1 74 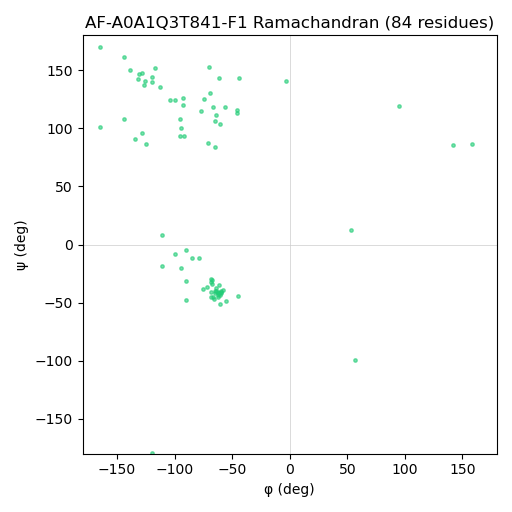? 6.311 -32.910 -36.088 1.00 37.38 74 GLY A O 1
ATOM 613 N N . GLN A 1 75 ? 5.170 -34.774 -35.508 1.00 46.59 75 GLN A N 1
ATOM 614 C CA . GLN A 1 75 ? 6.133 -35.896 -35.581 1.00 46.59 75 GLN A CA 1
ATOM 615 C C . GLN A 1 75 ? 7.521 -35.692 -36.249 1.00 46.59 75 GLN A C 1
ATOM 617 O O . GLN A 1 75 ? 7.597 -35.170 -37.359 1.00 46.59 75 GLN A O 1
ATOM 622 N N . PRO A 1 76 ? 8.610 -36.273 -35.692 1.00 46.62 76 PRO A N 1
ATOM 623 C CA . PRO A 1 76 ? 9.837 -36.492 -36.448 1.00 46.62 76 PRO A CA 1
ATOM 624 C C . PRO A 1 76 ? 9.658 -37.712 -37.366 1.00 46.62 76 PRO A C 1
ATOM 626 O O . PRO A 1 76 ? 9.493 -38.833 -36.888 1.00 46.62 76 PRO A O 1
ATOM 629 N N . ALA A 1 77 ? 9.692 -37.511 -38.681 1.00 49.06 77 ALA A N 1
ATOM 630 C CA . ALA A 1 77 ? 9.907 -38.602 -39.626 1.00 49.06 77 ALA A CA 1
ATOM 631 C C . ALA A 1 77 ? 11.411 -38.705 -39.903 1.00 49.06 77 ALA A C 1
ATOM 633 O O . ALA A 1 77 ? 11.963 -37.992 -40.739 1.00 49.06 77 ALA A O 1
ATOM 634 N N . SER A 1 78 ? 12.071 -39.569 -39.139 1.00 53.09 78 SER A N 1
ATOM 635 C CA . SER A 1 78 ? 13.347 -40.163 -39.522 1.00 53.09 78 SER A CA 1
ATOM 636 C C . SER A 1 78 ? 13.063 -41.208 -40.594 1.00 53.09 78 SER A C 1
ATOM 638 O O . SER A 1 78 ? 12.265 -42.093 -40.325 1.00 53.09 78 SER A O 1
ATOM 640 N N . ASP A 1 79 ? 13.711 -41.121 -41.756 1.00 45.91 79 ASP A N 1
ATOM 641 C CA . ASP A 1 79 ? 14.123 -42.298 -42.529 1.00 45.91 79 ASP A CA 1
ATOM 642 C C . ASP A 1 79 ? 15.147 -41.891 -43.598 1.00 45.91 79 ASP A C 1
ATOM 644 O O . ASP A 1 79 ? 14.831 -41.356 -44.660 1.00 45.91 79 ASP A O 1
ATOM 648 N N . THR A 1 80 ? 16.414 -42.158 -43.283 1.00 50.62 80 THR A N 1
ATOM 649 C CA . THR A 1 80 ? 17.512 -42.227 -44.247 1.00 50.62 80 THR A CA 1
ATOM 650 C C . THR A 1 80 ? 17.674 -43.692 -44.638 1.00 50.62 80 THR A C 1
ATOM 652 O O . THR A 1 80 ? 18.310 -44.443 -43.904 1.00 50.62 80 THR A O 1
ATOM 655 N N . VAL A 1 81 ? 17.146 -44.099 -45.793 1.00 50.94 81 VAL A N 1
ATOM 656 C CA . VAL A 1 81 ? 17.566 -45.318 -46.504 1.00 50.94 81 VAL A CA 1
ATOM 657 C C . VAL A 1 81 ? 17.502 -45.039 -48.006 1.00 50.94 81 VAL A C 1
ATOM 659 O O . VAL A 1 81 ? 16.428 -44.966 -48.585 1.00 50.94 81 VAL A O 1
ATOM 662 N N . ASN A 1 82 ? 18.664 -44.913 -48.644 1.00 41.75 82 ASN A N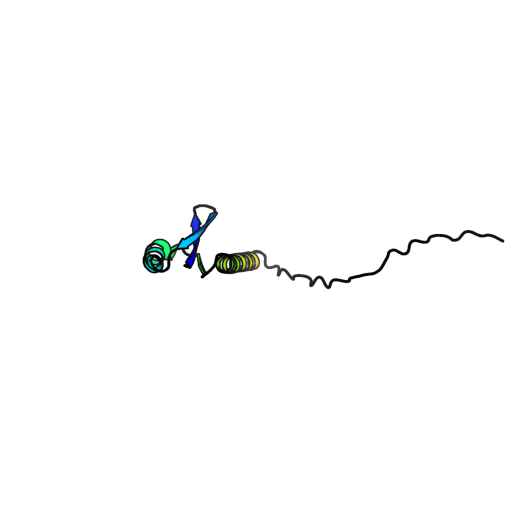 1
ATOM 663 C CA . ASN A 1 82 ? 18.826 -45.224 -50.063 1.00 41.75 82 ASN A CA 1
ATOM 664 C C . ASN A 1 82 ? 19.956 -46.247 -50.152 1.00 41.75 82 ASN A C 1
ATOM 666 O O . ASN A 1 82 ? 21.131 -45.903 -50.256 1.00 41.75 82 ASN A O 1
ATOM 670 N N . GLY A 1 83 ? 19.576 -47.512 -50.007 1.00 40.66 83 GLY A N 1
ATOM 671 C CA . GLY A 1 83 ? 20.384 -48.655 -50.394 1.00 40.66 83 GLY A CA 1
ATOM 672 C C . GLY A 1 83 ? 19.699 -49.350 -51.563 1.00 40.66 83 GLY A C 1
ATOM 673 O O . GLY A 1 83 ? 18.488 -49.558 -51.509 1.00 40.66 83 GLY A O 1
ATOM 674 N N . GLY A 1 84 ? 20.472 -49.722 -52.582 1.00 37.19 84 GLY A N 1
ATOM 675 C CA . GLY A 1 84 ? 20.056 -50.741 -53.543 1.00 37.19 84 GLY A CA 1
ATOM 676 C C . GLY A 1 84 ? 20.456 -50.472 -54.985 1.00 37.19 84 GLY A C 1
ATOM 677 O O . GLY A 1 84 ? 19.654 -49.959 -55.754 1.00 37.19 84 GLY A O 1
ATOM 678 N N . ASP A 1 85 ? 21.680 -50.884 -55.320 1.00 45.62 85 ASP A N 1
ATOM 679 C CA . ASP A 1 85 ? 22.104 -51.343 -56.648 1.00 45.62 85 ASP A CA 1
ATOM 680 C C . ASP A 1 85 ? 21.094 -52.304 -57.298 1.00 45.62 85 ASP A C 1
ATOM 682 O O . ASP A 1 85 ? 20.584 -53.199 -56.613 1.00 45.62 85 ASP A O 1
ATOM 686 N N . SER A 1 86 ? 20.922 -52.211 -58.624 1.00 47.69 86 SER A N 1
ATOM 687 C CA . SER A 1 86 ? 21.196 -53.273 -59.630 1.00 47.69 86 SER A CA 1
ATOM 688 C C . SER A 1 86 ? 20.631 -52.905 -61.001 1.00 47.69 86 SER A C 1
ATOM 690 O O . SER A 1 86 ? 19.429 -52.564 -61.073 1.00 47.69 86 SER A O 1
#

Radius of gyration: 26.37 Å; Cα contacts (8 Å, |Δi|>4): 70; chains: 1; bounding box: 34×63×72 Å